Protein AF-A0A8D0B8E5-F1 (afdb_monomer_lite)

Foldseek 3Di:
DPPPPPVVVVVVVVPPPPPPPVLVVQQVVLVVLVWHWDAPPPAPPVWDFDAAHRVNRTTTTHD

InterPro domains:
  IPR001855 Beta-defensin-like domain [PF00711] (26-62)

Sequence (63 aa):
IKYLCNKLMLCLLWIGFAQPPPALEDTVACHNSGGFCRPVGLCPTNFSPSGACHGENLICCKK

pLDDT: mean 74.51, std 19.2, range [38.69, 92.88]

Organism: Salvator merianae (NCBI:txid96440)

Secondary structure (DSSP, 8-state):
--SSSSHHHHHHHHT---PPPHHHHHHHHHHHTT-EEE-TT---TT-EEEEEETTTTEEEEE-

Radius of gyration: 18.89 Å; chains: 1; bounding box: 55×28×32 Å

Structure (mmCIF, N/CA/C/O backbone):
data_AF-A0A8D0B8E5-F1
#
_entry.id   AF-A0A8D0B8E5-F1
#
loop_
_atom_site.group_PDB
_atom_site.id
_atom_site.type_symbol
_atom_site.label_atom_id
_atom_site.label_alt_id
_atom_site.label_comp_id
_atom_site.label_asym_id
_atom_site.label_entity_id
_atom_site.label_seq_id
_atom_site.pdbx_PDB_ins_code
_atom_site.Cartn_x
_atom_site.Cartn_y
_atom_site.Cartn_z
_atom_site.occupancy
_atom_site.B_iso_or_equiv
_atom_site.auth_seq_id
_atom_site.auth_comp_id
_atom_site.auth_asym_id
_atom_site.auth_atom_id
_atom_site.pdbx_PDB_model_num
ATOM 1 N N . ILE A 1 1 ? 41.365 22.527 -23.013 1.00 46.62 1 ILE A N 1
ATOM 2 C CA . ILE A 1 1 ? 40.262 21.561 -23.275 1.00 46.62 1 ILE A CA 1
ATOM 3 C C . ILE A 1 1 ? 40.398 20.372 -22.311 1.00 46.62 1 ILE A C 1
ATOM 5 O O . ILE A 1 1 ? 40.729 19.272 -22.720 1.00 46.62 1 ILE A O 1
ATOM 9 N N . LYS A 1 2 ? 40.278 20.597 -20.994 1.00 42.25 2 LYS A N 1
ATOM 10 C CA . LYS A 1 2 ? 40.529 19.536 -19.989 1.00 42.25 2 LYS A CA 1
ATOM 11 C C . LYS A 1 2 ? 39.618 19.592 -18.758 1.00 42.25 2 LYS A C 1
ATOM 13 O O . LYS A 1 2 ? 39.772 18.791 -17.851 1.00 42.25 2 LYS A O 1
ATOM 18 N N . TYR A 1 3 ? 38.636 20.499 -18.767 1.00 46.78 3 TYR A N 1
ATOM 19 C CA . TYR A 1 3 ? 37.646 20.651 -17.693 1.00 46.78 3 TYR A CA 1
ATOM 20 C C . TYR A 1 3 ? 36.192 20.529 -18.181 1.00 46.78 3 TYR A C 1
ATOM 22 O O . TYR A 1 3 ? 35.274 20.519 -17.369 1.00 46.78 3 TYR A O 1
ATOM 30 N N . LEU A 1 4 ? 35.962 20.384 -19.496 1.00 46.34 4 LEU A N 1
ATOM 31 C CA . LEU A 1 4 ? 34.612 20.268 -20.068 1.00 46.34 4 LEU A CA 1
ATOM 32 C C . LEU A 1 4 ? 34.091 18.817 -20.123 1.00 46.34 4 LEU A C 1
ATOM 34 O O . LEU A 1 4 ? 32.909 18.600 -20.350 1.00 46.34 4 LEU A O 1
ATOM 38 N N . CYS A 1 5 ? 34.954 17.827 -19.867 1.00 48.38 5 CYS A N 1
ATOM 39 C CA . CYS A 1 5 ? 34.654 16.393 -19.966 1.00 48.38 5 CYS A CA 1
ATOM 40 C C . CYS A 1 5 ? 34.618 15.695 -18.588 1.00 48.38 5 CYS A C 1
ATOM 42 O O . CYS A 1 5 ? 34.987 14.536 -18.461 1.00 48.38 5 CYS A O 1
ATOM 44 N N . ASN A 1 6 ? 34.240 16.415 -17.528 1.00 48.50 6 ASN A N 1
ATOM 45 C CA . ASN A 1 6 ? 34.047 15.823 -16.192 1.00 48.50 6 ASN A CA 1
ATOM 46 C C . ASN A 1 6 ? 32.634 16.086 -15.646 1.00 48.50 6 ASN A C 1
ATOM 48 O O . ASN A 1 6 ? 32.039 15.244 -14.984 1.00 48.50 6 ASN A O 1
ATOM 52 N N . LYS A 1 7 ? 32.032 17.222 -16.016 1.00 49.44 7 LYS A N 1
ATOM 53 C CA . LYS A 1 7 ? 30.658 17.557 -15.620 1.00 49.44 7 LYS A CA 1
ATOM 54 C C . LYS A 1 7 ? 29.613 16.657 -16.297 1.00 49.44 7 LYS A C 1
ATOM 56 O O . LYS A 1 7 ? 28.600 16.342 -15.690 1.00 49.44 7 LYS A O 1
ATOM 61 N N . LEU A 1 8 ? 29.898 16.187 -17.515 1.00 51.34 8 LEU A N 1
ATOM 62 C CA . LEU A 1 8 ? 28.997 15.315 -18.274 1.00 51.34 8 LEU A CA 1
ATOM 63 C C . LEU A 1 8 ? 28.980 13.868 -17.740 1.00 51.34 8 LEU A C 1
ATOM 65 O O . LEU A 1 8 ? 27.931 13.234 -17.729 1.00 51.34 8 LEU A O 1
ATOM 69 N N . MET A 1 9 ? 30.114 13.370 -17.232 1.00 52.03 9 MET A N 1
ATOM 70 C CA . MET A 1 9 ? 30.230 12.001 -16.707 1.00 52.03 9 MET A CA 1
ATOM 71 C C . MET A 1 9 ? 29.604 11.855 -15.310 1.00 52.03 9 MET A C 1
ATOM 73 O O . MET A 1 9 ? 28.971 10.844 -15.020 1.00 52.03 9 MET A O 1
ATOM 77 N N . LEU A 1 10 ? 29.704 12.897 -14.474 1.00 50.72 10 LEU A N 1
ATOM 78 C CA . LEU A 1 10 ? 28.990 12.975 -13.193 1.00 50.72 10 LEU A CA 1
ATOM 79 C C . LEU A 1 10 ? 27.475 13.131 -13.366 1.00 50.72 10 LEU A C 1
ATOM 81 O O . LEU A 1 10 ? 26.724 12.589 -12.560 1.00 50.72 10 LEU A O 1
ATOM 85 N N . CYS A 1 11 ? 27.017 13.816 -14.421 1.00 46.19 11 CYS A N 1
ATOM 86 C CA . CYS A 1 11 ? 25.592 13.864 -14.738 1.00 46.19 11 CYS A CA 1
ATOM 87 C C . CYS A 1 11 ? 25.061 12.478 -15.103 1.00 46.19 11 CYS A C 1
ATOM 89 O O . CYS A 1 11 ? 24.057 12.078 -14.531 1.00 46.19 11 CYS A O 1
ATOM 91 N N . LEU A 1 12 ? 25.748 11.730 -15.976 1.00 48.75 12 LEU A N 1
ATOM 92 C CA . LEU A 1 12 ? 25.312 10.398 -16.425 1.00 48.75 12 LEU A CA 1
ATOM 93 C C . LEU A 1 12 ? 25.185 9.379 -15.282 1.00 48.75 12 LEU A C 1
ATOM 95 O O . LEU A 1 12 ? 24.285 8.546 -15.324 1.00 48.75 12 LEU A O 1
ATOM 99 N N . LEU A 1 13 ? 26.017 9.477 -14.238 1.00 44.69 13 LEU A N 1
ATOM 100 C CA . LEU A 1 13 ? 25.908 8.613 -13.056 1.00 44.69 13 LEU A CA 1
ATOM 101 C C . LEU A 1 13 ? 24.672 8.918 -12.186 1.00 44.69 13 LEU A C 1
ATOM 103 O O . LEU A 1 13 ? 24.201 8.038 -11.475 1.00 44.69 13 LEU A O 1
ATOM 107 N N . TRP A 1 14 ? 24.140 10.144 -12.248 1.00 38.69 14 TRP A N 1
ATOM 108 C CA . TRP A 1 14 ? 22.901 10.538 -11.560 1.00 38.69 14 TRP A CA 1
ATOM 109 C C . TRP A 1 14 ? 21.636 10.227 -12.373 1.00 38.69 14 TRP A C 1
ATOM 111 O O . TRP A 1 14 ? 20.552 10.178 -11.803 1.00 38.69 14 TRP A O 1
ATOM 121 N N . ILE A 1 15 ? 21.763 9.989 -13.686 1.00 43.81 15 ILE A N 1
ATOM 122 C CA . ILE A 1 15 ? 20.664 9.521 -14.559 1.00 43.81 15 ILE A CA 1
ATOM 123 C C . ILE A 1 15 ? 20.601 7.992 -14.617 1.00 43.81 15 ILE A C 1
ATOM 125 O O . ILE A 1 15 ? 19.933 7.424 -15.481 1.00 43.81 15 ILE A O 1
ATOM 129 N N . GLY A 1 16 ? 21.259 7.305 -13.679 1.00 43.41 16 GLY A N 1
ATOM 130 C CA . GLY A 1 16 ? 20.782 6.004 -13.251 1.00 43.41 16 GLY A CA 1
ATOM 131 C C . GLY A 1 16 ? 19.391 6.216 -12.670 1.00 43.41 16 GLY A C 1
ATOM 132 O O . GLY A 1 16 ? 19.256 6.437 -11.471 1.00 43.41 16 GLY A O 1
ATOM 133 N N . PHE A 1 17 ? 18.375 6.217 -13.537 1.00 47.69 17 PHE A N 1
ATOM 134 C CA . PHE A 1 17 ? 16.981 5.996 -13.188 1.00 47.69 17 PHE A CA 1
ATOM 135 C C . PHE A 1 17 ? 16.957 4.647 -12.468 1.00 47.69 17 PHE A C 1
ATOM 137 O O . PHE A 1 17 ? 16.727 3.597 -13.062 1.00 47.69 17 PHE A O 1
ATOM 144 N N . ALA A 1 18 ? 17.287 4.654 -11.179 1.00 50.25 18 ALA A N 1
ATOM 145 C CA . ALA A 1 18 ? 16.879 3.607 -10.284 1.00 50.25 18 ALA A CA 1
ATOM 146 C C . ALA A 1 18 ? 15.362 3.721 -10.316 1.00 50.25 18 ALA A C 1
ATOM 148 O O . ALA A 1 18 ? 14.795 4.609 -9.675 1.00 50.25 18 ALA A O 1
ATOM 149 N N . GLN A 1 19 ? 14.720 2.908 -11.163 1.00 53.78 19 GLN A N 1
ATOM 150 C CA . GLN A 1 19 ? 13.291 2.707 -11.040 1.00 53.78 19 GLN A CA 1
ATOM 151 C C . GLN A 1 19 ? 13.068 2.416 -9.560 1.00 53.78 19 GLN A C 1
ATOM 153 O O . GLN A 1 19 ? 13.759 1.541 -9.015 1.00 53.78 19 GLN A O 1
ATOM 158 N N . PRO A 1 20 ? 12.230 3.217 -8.878 1.00 57.22 20 PRO A N 1
ATOM 159 C CA . PRO A 1 20 ? 11.920 2.930 -7.496 1.00 57.22 20 PRO A CA 1
ATOM 160 C C . PRO A 1 20 ? 11.512 1.455 -7.447 1.00 57.22 20 PRO A C 1
ATOM 162 O O . PRO A 1 20 ? 10.848 0.990 -8.376 1.00 57.22 20 PRO A O 1
ATOM 165 N N . PRO A 1 21 ? 11.985 0.680 -6.455 1.00 62.59 21 PRO A N 1
ATOM 166 C CA . PRO A 1 21 ? 11.632 -0.731 -6.389 1.00 62.59 21 PRO A CA 1
ATOM 167 C C . PRO A 1 21 ? 10.108 -0.838 -6.505 1.00 62.59 21 PRO A C 1
ATOM 169 O O . PRO A 1 21 ? 9.434 0.050 -5.986 1.00 62.59 21 PRO A O 1
ATOM 172 N N . PRO A 1 22 ? 9.547 -1.871 -7.147 1.00 63.78 22 PRO A N 1
ATOM 173 C CA . PRO A 1 22 ? 8.116 -1.918 -7.452 1.00 63.78 22 PRO A CA 1
ATOM 174 C C . PRO A 1 22 ? 7.218 -1.685 -6.234 1.00 63.78 22 PRO A C 1
ATOM 176 O O . PRO A 1 22 ? 6.214 -0.983 -6.287 1.00 63.78 22 PRO A O 1
ATOM 179 N N . ALA A 1 23 ? 7.694 -2.108 -5.065 1.00 68.62 23 ALA A N 1
ATOM 180 C CA . ALA A 1 23 ? 7.089 -1.801 -3.779 1.00 68.62 23 ALA A CA 1
ATOM 181 C C . ALA A 1 23 ? 6.886 -0.300 -3.479 1.00 68.62 23 ALA A C 1
ATOM 183 O O . ALA A 1 23 ? 5.907 0.096 -2.840 1.00 68.62 23 ALA A O 1
ATOM 184 N N . LEU A 1 24 ? 7.814 0.543 -3.913 1.00 76.50 24 LEU A N 1
ATOM 185 C CA . LEU A 1 24 ? 7.765 1.990 -3.777 1.00 76.50 24 LEU A CA 1
ATOM 186 C C . LEU A 1 24 ? 6.913 2.635 -4.883 1.00 76.50 24 LEU A C 1
ATOM 188 O O . LEU A 1 24 ? 6.279 3.647 -4.602 1.00 76.50 24 LEU A O 1
ATOM 192 N N . GLU A 1 25 ? 6.827 2.041 -6.081 1.00 84.31 25 GLU A N 1
ATOM 193 C CA . GLU A 1 25 ? 5.952 2.504 -7.176 1.00 84.31 25 GLU A CA 1
ATOM 194 C C . GLU A 1 25 ? 4.485 2.545 -6.726 1.00 84.31 25 GLU A C 1
ATOM 196 O O . GLU A 1 25 ? 3.853 3.605 -6.749 1.00 84.31 25 GLU A O 1
ATOM 201 N N . ASP A 1 26 ? 3.979 1.420 -6.214 1.00 85.50 26 ASP A N 1
ATOM 202 C CA . ASP A 1 26 ? 2.600 1.290 -5.725 1.00 85.50 26 ASP A CA 1
ATOM 203 C C . ASP A 1 26 ? 2.318 2.215 -4.533 1.00 85.50 26 ASP A C 1
ATOM 205 O O . ASP A 1 26 ? 1.263 2.843 -4.423 1.00 85.50 26 ASP A O 1
ATOM 209 N N . THR A 1 27 ? 3.301 2.342 -3.639 1.00 86.88 27 THR A N 1
ATOM 210 C CA . THR A 1 27 ? 3.204 3.185 -2.440 1.00 86.88 27 THR A CA 1
ATOM 211 C C . THR A 1 27 ? 3.114 4.666 -2.809 1.00 86.88 27 THR A C 1
ATOM 213 O O . THR A 1 27 ? 2.280 5.399 -2.272 1.00 86.88 27 THR A O 1
ATOM 216 N N . VAL A 1 28 ? 3.937 5.113 -3.761 1.00 88.94 28 VAL A N 1
ATOM 217 C CA . VAL A 1 28 ? 3.914 6.488 -4.273 1.00 88.94 28 VAL A CA 1
ATOM 218 C C . VAL A 1 28 ? 2.628 6.747 -5.051 1.00 88.94 28 VAL A C 1
ATOM 220 O O . VAL A 1 28 ? 2.009 7.793 -4.855 1.00 88.94 28 VAL A O 1
ATOM 223 N N . ALA A 1 29 ? 2.176 5.802 -5.879 1.00 89.25 29 ALA A N 1
ATOM 224 C CA . ALA A 1 29 ? 0.908 5.912 -6.595 1.00 89.25 29 ALA A CA 1
ATOM 225 C C . ALA A 1 29 ? -0.278 6.051 -5.627 1.00 89.25 29 ALA A C 1
ATOM 227 O O . ALA A 1 29 ? -1.122 6.935 -5.808 1.00 89.25 29 ALA A O 1
ATOM 228 N N . CYS A 1 30 ? -0.306 5.250 -4.557 1.00 90.25 30 CYS A N 1
ATOM 229 C CA . CYS A 1 30 ? -1.308 5.339 -3.500 1.00 90.25 30 CYS A CA 1
ATOM 230 C C . CYS A 1 30 ? -1.314 6.718 -2.827 1.00 90.25 30 CYS A C 1
ATOM 232 O O . CYS A 1 30 ? -2.361 7.361 -2.722 1.00 90.25 30 CYS A O 1
ATOM 234 N N . HIS A 1 31 ? -0.137 7.204 -2.425 1.00 89.12 31 HIS A N 1
ATOM 235 C CA . HIS A 1 31 ? 0.006 8.489 -1.745 1.00 89.12 31 HIS A CA 1
ATOM 236 C C . HIS A 1 31 ? -0.358 9.676 -2.653 1.00 89.12 31 HIS A C 1
ATOM 238 O O . HIS A 1 31 ? -1.117 10.556 -2.251 1.00 89.12 31 HIS A O 1
ATOM 244 N N . ASN A 1 32 ? 0.098 9.672 -3.910 1.00 90.19 32 ASN A N 1
ATOM 245 C CA . ASN A 1 32 ? -0.250 10.691 -4.912 1.00 90.19 32 ASN A CA 1
ATOM 246 C C . ASN A 1 32 ? -1.747 10.708 -5.235 1.00 90.19 32 ASN A C 1
ATOM 248 O O . ASN A 1 32 ? -2.304 11.747 -5.581 1.00 90.19 32 ASN A O 1
ATOM 252 N N . SER A 1 33 ? -2.413 9.565 -5.083 1.00 88.50 33 SER A N 1
ATOM 253 C CA . SER A 1 33 ? -3.860 9.436 -5.238 1.00 88.50 33 SER A CA 1
ATOM 254 C C . SER A 1 33 ? -4.653 9.954 -4.030 1.00 88.50 33 SER A C 1
ATOM 256 O O . SER A 1 33 ? -5.884 9.883 -4.064 1.00 88.50 33 SER A O 1
ATOM 258 N N . GLY A 1 34 ? -3.982 10.439 -2.977 1.00 89.62 34 GLY A N 1
ATOM 259 C CA . GLY A 1 34 ? -4.584 10.871 -1.711 1.00 89.62 34 GLY A CA 1
ATOM 260 C C . GLY A 1 34 ? -4.929 9.722 -0.756 1.00 89.62 34 GLY A C 1
ATOM 261 O O . GLY A 1 34 ? -5.716 9.915 0.171 1.00 89.62 34 GLY A O 1
ATOM 262 N N . GLY A 1 35 ? -4.398 8.524 -1.010 1.00 91.94 35 GLY A N 1
ATOM 263 C CA . GLY A 1 35 ? -4.563 7.343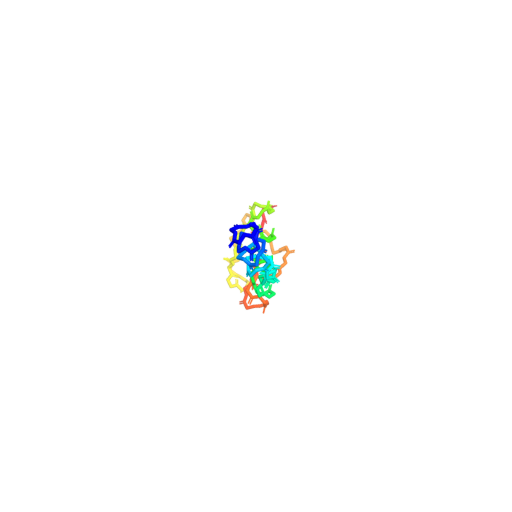 -0.167 1.00 91.94 35 GLY A CA 1
ATOM 264 C C . GLY A 1 35 ? -3.380 7.113 0.774 1.00 91.94 35 GLY A C 1
ATOM 265 O O . GLY A 1 35 ? -2.392 7.847 0.771 1.00 91.94 35 GLY A O 1
ATOM 266 N N . PHE A 1 36 ? -3.475 6.065 1.585 1.00 91.25 36 PHE A N 1
ATOM 267 C CA . PHE A 1 36 ? -2.386 5.606 2.449 1.00 91.25 36 PHE A CA 1
ATOM 268 C C . PHE A 1 36 ? -2.320 4.083 2.495 1.00 91.25 36 PHE A C 1
ATOM 270 O O . PHE A 1 36 ? -3.323 3.391 2.331 1.00 91.25 36 PHE A O 1
ATOM 277 N N . CYS A 1 37 ? -1.131 3.557 2.768 1.00 91.56 37 CYS A N 1
ATOM 278 C CA . CYS A 1 37 ? -0.901 2.123 2.850 1.00 91.56 37 CYS A CA 1
ATOM 279 C C . CYS A 1 37 ? -1.221 1.584 4.251 1.00 91.56 37 CYS A C 1
ATOM 281 O O . CYS A 1 37 ? -0.748 2.110 5.262 1.00 91.56 37 CYS A O 1
ATOM 283 N N . ARG A 1 38 ? -1.998 0.504 4.318 1.00 92.12 38 ARG A N 1
ATOM 284 C CA . ARG A 1 38 ? -2.323 -0.248 5.542 1.00 92.12 38 ARG A CA 1
ATOM 285 C C . ARG A 1 38 ? -2.257 -1.746 5.267 1.00 92.12 38 ARG A C 1
ATOM 287 O O . ARG A 1 38 ? -2.277 -2.136 4.111 1.00 92.12 38 ARG A O 1
ATOM 294 N N . PRO A 1 39 ? -2.180 -2.618 6.280 1.00 88.88 39 PRO A N 1
ATOM 295 C CA . PRO A 1 39 ? -2.284 -4.047 6.022 1.00 88.88 39 PRO A CA 1
ATOM 296 C C . PRO A 1 39 ? -3.683 -4.398 5.497 1.00 88.88 39 PRO A C 1
ATOM 298 O O . PRO A 1 39 ? -4.659 -3.685 5.754 1.00 88.88 39 PRO A O 1
ATOM 301 N N . VAL A 1 40 ? -3.774 -5.490 4.742 1.00 85.19 40 VAL A N 1
ATOM 302 C CA . VAL A 1 40 ? -5.020 -5.943 4.108 1.00 85.19 40 VAL A CA 1
ATOM 303 C C . VAL A 1 40 ? -6.129 -6.096 5.159 1.00 85.19 40 VAL A C 1
ATOM 305 O O . VAL A 1 40 ? -5.920 -6.690 6.213 1.00 85.19 40 VAL A O 1
ATOM 308 N N . GLY A 1 41 ? -7.305 -5.523 4.890 1.00 82.31 41 GLY A N 1
ATOM 309 C CA . GLY A 1 41 ? -8.460 -5.575 5.798 1.00 82.31 41 GLY A CA 1
ATOM 310 C C . GLY A 1 41 ? -8.440 -4.569 6.956 1.00 82.31 41 GLY A C 1
ATOM 3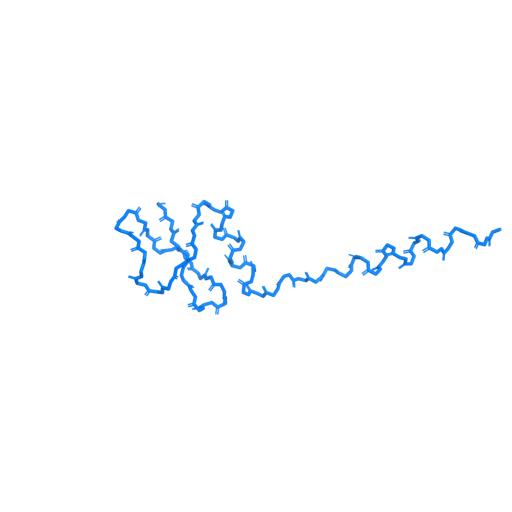11 O O . GLY A 1 41 ? -9.398 -4.513 7.719 1.00 82.31 41 GLY A O 1
ATOM 312 N N . LEU A 1 42 ? -7.397 -3.739 7.074 1.00 90.06 42 LEU A N 1
ATOM 313 C CA . LEU A 1 42 ? -7.290 -2.684 8.094 1.00 90.06 42 LEU A CA 1
ATOM 314 C C . LEU A 1 42 ? -7.556 -1.275 7.536 1.00 90.06 42 LEU A C 1
ATOM 316 O O . LEU A 1 42 ? -7.156 -0.281 8.151 1.00 90.06 42 LEU A O 1
ATOM 320 N N . CYS A 1 43 ? -8.223 -1.165 6.382 1.00 89.75 43 CYS A N 1
ATOM 321 C CA . CYS A 1 43 ? -8.731 0.127 5.929 1.00 89.75 43 CYS A CA 1
ATOM 322 C C . CYS A 1 43 ? -9.824 0.619 6.897 1.00 89.75 43 CYS A C 1
ATOM 324 O O . CYS A 1 43 ? -10.710 -0.158 7.255 1.00 89.75 43 CYS A O 1
ATOM 326 N N . PRO A 1 44 ? -9.782 1.888 7.344 1.00 90.12 44 PRO A N 1
ATOM 327 C CA . PRO A 1 44 ? -10.844 2.441 8.180 1.00 90.12 44 PRO A CA 1
ATOM 328 C C . PRO A 1 44 ? -12.184 2.461 7.435 1.00 90.12 44 PRO A C 1
ATOM 330 O O . PRO A 1 44 ? -12.201 2.554 6.215 1.00 90.12 44 PRO A O 1
ATOM 333 N N . THR A 1 45 ? -13.307 2.490 8.156 1.00 89.00 45 THR A N 1
ATOM 334 C CA . THR A 1 45 ? -14.675 2.398 7.598 1.00 89.00 45 THR A CA 1
ATOM 335 C C . THR A 1 45 ? -15.001 3.431 6.510 1.00 89.00 45 THR A C 1
ATOM 337 O O . THR A 1 45 ? -15.842 3.185 5.654 1.00 89.00 45 THR A O 1
ATOM 340 N N . ASN A 1 46 ? -14.336 4.589 6.523 1.00 90.44 46 ASN A N 1
ATOM 341 C CA . ASN A 1 46 ? -14.503 5.642 5.517 1.00 90.44 46 ASN A CA 1
ATOM 342 C C . ASN A 1 46 ? -13.583 5.510 4.294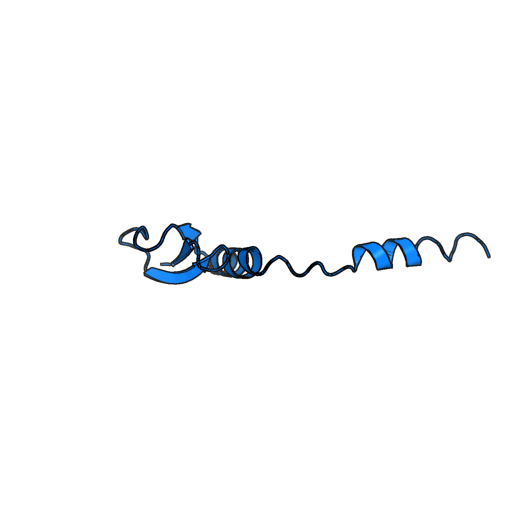 1.00 90.44 46 ASN A C 1
ATOM 344 O O . ASN A 1 46 ? -13.592 6.403 3.452 1.00 90.44 46 ASN A O 1
ATOM 348 N N . PHE A 1 47 ? -12.756 4.470 4.219 1.00 90.31 47 PHE A N 1
ATOM 349 C CA . PHE A 1 47 ? -11.781 4.271 3.156 1.00 90.31 47 PHE A CA 1
ATOM 350 C C . PHE A 1 47 ? -11.953 2.877 2.561 1.00 90.31 47 PHE A C 1
ATOM 352 O O . PHE A 1 47 ? -12.001 1.878 3.276 1.00 90.31 47 PHE A O 1
ATOM 359 N N . SER A 1 48 ? -11.992 2.813 1.240 1.00 91.44 48 SER A N 1
ATOM 360 C CA . SER A 1 48 ? -12.052 1.577 0.478 1.00 91.44 48 SER A CA 1
ATOM 361 C C . SER A 1 48 ? -10.656 1.150 0.015 1.00 91.44 48 SER A C 1
ATOM 363 O O . SER A 1 48 ? -9.804 1.998 -0.274 1.00 91.44 48 SER A O 1
ATOM 365 N N . PRO A 1 49 ? -10.395 -0.16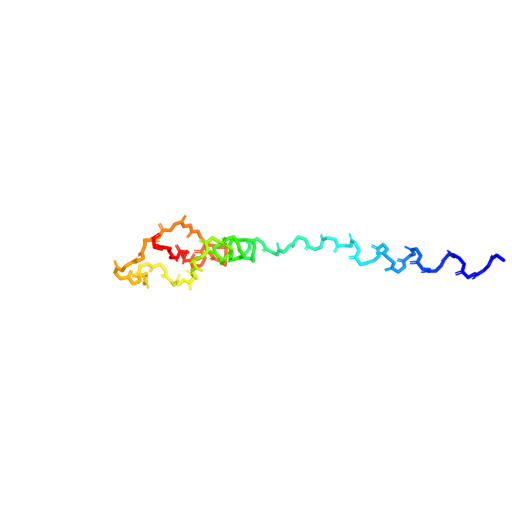2 -0.075 1.00 91.19 49 PRO A N 1
ATOM 366 C CA . PRO A 1 49 ? -9.191 -0.666 -0.716 1.00 91.19 49 PRO A CA 1
ATOM 367 C C . PRO A 1 49 ? -9.207 -0.335 -2.215 1.00 91.19 49 PRO A C 1
ATOM 369 O O . PRO A 1 49 ? -10.183 -0.620 -2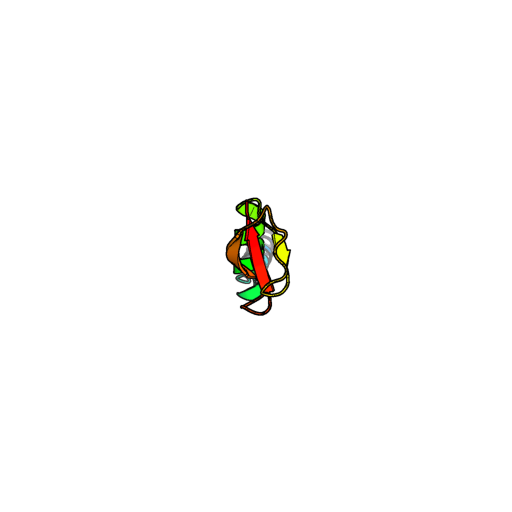.903 1.00 91.19 49 PRO A O 1
ATOM 372 N N . SER A 1 50 ? -8.128 0.264 -2.719 1.00 88.94 50 SER A N 1
ATOM 373 C CA . SER A 1 50 ? -8.016 0.733 -4.109 1.00 88.94 50 SER A CA 1
ATOM 374 C C . SER A 1 50 ? -6.852 0.108 -4.885 1.00 88.94 50 SER A C 1
ATOM 376 O O . SER A 1 50 ? -6.799 0.266 -6.101 1.00 88.94 50 SER A O 1
ATOM 378 N N . GLY A 1 51 ? -5.912 -0.567 -4.219 1.00 88.06 51 GLY A N 1
ATOM 379 C CA . GLY A 1 51 ? -4.730 -1.147 -4.863 1.00 88.06 51 GLY A CA 1
ATOM 380 C C . GLY A 1 51 ? -3.740 -1.738 -3.863 1.00 88.06 51 GLY A C 1
ATOM 381 O O . GLY A 1 51 ? -4.026 -1.785 -2.668 1.00 88.06 51 GLY A O 1
ATOM 382 N N . ALA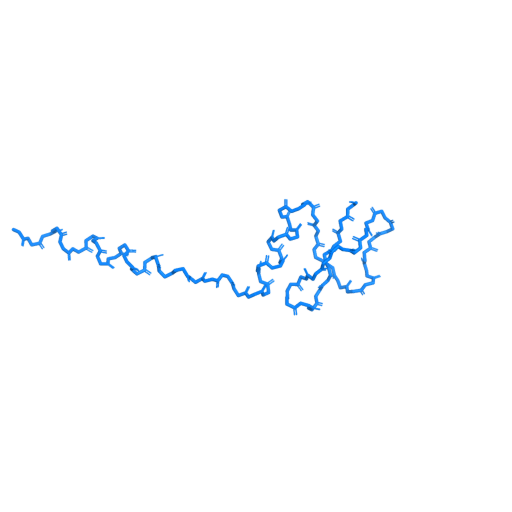 A 1 52 ? -2.578 -2.171 -4.346 1.00 87.75 52 ALA A N 1
ATOM 383 C CA . ALA A 1 52 ? -1.487 -2.675 -3.519 1.00 87.75 52 ALA A CA 1
ATOM 384 C C . ALA A 1 52 ? -0.589 -1.540 -2.997 1.00 87.75 52 ALA A C 1
ATOM 386 O O . ALA A 1 52 ? -0.640 -0.407 -3.467 1.00 87.75 52 ALA A O 1
ATOM 387 N N . CYS A 1 53 ? 0.230 -1.856 -2.002 1.00 90.00 53 CYS A N 1
ATOM 388 C CA . CYS A 1 53 ? 1.304 -1.031 -1.472 1.00 90.00 53 CYS A CA 1
ATOM 389 C C . CYS A 1 53 ? 2.460 -1.944 -1.060 1.00 90.00 53 CYS A C 1
ATOM 391 O O . CYS A 1 53 ? 2.236 -3.068 -0.607 1.00 90.00 53 CYS A O 1
ATOM 393 N N . HIS A 1 54 ? 3.695 -1.447 -1.137 1.00 86.94 54 HIS A N 1
ATOM 394 C CA . HIS A 1 54 ? 4.885 -2.217 -0.765 1.00 86.94 54 HIS A CA 1
ATOM 395 C C . HIS A 1 54 ? 4.986 -3.591 -1.465 1.00 86.94 54 HIS A C 1
ATOM 397 O O . HIS A 1 54 ? 5.462 -4.552 -0.866 1.00 86.94 54 HIS A O 1
ATOM 403 N N . GLY A 1 55 ? 4.550 -3.687 -2.728 1.00 81.88 55 GLY A N 1
ATOM 404 C CA . GLY A 1 55 ? 4.627 -4.924 -3.506 1.00 81.88 55 GLY A CA 1
ATOM 405 C C . GLY A 1 55 ? 3.683 -5.974 -2.935 1.00 81.88 55 GLY A C 1
ATOM 406 O O . GLY A 1 55 ? 4.117 -7.048 -2.538 1.00 81.88 55 GLY A O 1
ATOM 407 N N . GLU A 1 56 ? 2.405 -5.607 -2.813 1.00 83.06 56 GLU A N 1
ATOM 408 C CA . GLU A 1 56 ? 1.304 -6.457 -2.324 1.00 83.06 56 GLU A CA 1
ATOM 409 C C . GLU A 1 56 ? 1.339 -6.825 -0.829 1.00 83.06 56 GLU A C 1
ATOM 411 O O . GLU A 1 56 ? 0.395 -7.423 -0.316 1.00 83.06 56 GLU A O 1
ATOM 416 N N . ASN A 1 57 ? 2.366 -6.407 -0.083 1.00 84.25 57 ASN A N 1
ATOM 417 C CA . ASN A 1 57 ? 2.433 -6.631 1.364 1.00 84.25 57 ASN A CA 1
ATOM 418 C C . ASN A 1 57 ? 1.429 -5.766 2.156 1.00 84.25 57 ASN A C 1
ATOM 420 O O . ASN A 1 57 ? 1.046 -6.089 3.281 1.00 84.25 57 ASN A O 1
ATOM 424 N N . LEU A 1 58 ? 1.016 -4.638 1.578 1.00 91.06 58 LEU A N 1
ATOM 425 C CA . LEU A 1 58 ? 0.034 -3.707 2.125 1.00 91.06 58 LEU A CA 1
ATOM 426 C C . LEU A 1 58 ? -1.036 -3.404 1.062 1.00 91.06 58 LEU A C 1
ATOM 428 O O . LEU A 1 58 ? -0.837 -3.620 -0.131 1.00 91.06 58 LEU A O 1
ATOM 432 N N . ILE A 1 59 ? -2.166 -2.859 1.498 1.00 92.75 59 ILE A N 1
ATOM 433 C CA . ILE A 1 59 ? -3.263 -2.375 0.666 1.00 92.75 59 ILE A CA 1
ATOM 434 C C . ILE A 1 59 ? -3.338 -0.847 0.732 1.00 92.75 59 ILE A C 1
ATOM 436 O O . ILE A 1 59 ? -3.192 -0.241 1.798 1.00 92.75 59 ILE A O 1
ATOM 440 N N . CYS A 1 60 ? -3.559 -0.217 -0.414 1.00 92.69 60 CYS A N 1
ATOM 441 C CA . CYS A 1 60 ? -3.833 1.206 -0.511 1.00 92.69 60 CYS A CA 1
ATOM 442 C C . CYS A 1 60 ? -5.287 1.476 -0.116 1.00 92.69 60 CYS A C 1
ATOM 444 O O . CYS A 1 60 ? -6.208 1.015 -0.791 1.00 92.69 60 CYS A O 1
ATOM 446 N N . CYS A 1 61 ? -5.497 2.240 0.952 1.00 92.88 61 CYS A N 1
ATOM 447 C CA . CYS A 1 61 ? -6.808 2.694 1.399 1.00 92.88 61 CYS A CA 1
ATOM 448 C C . CYS A 1 61 ? -7.057 4.124 0.910 1.00 92.88 61 CYS A C 1
ATOM 450 O O . CYS A 1 61 ? -6.255 5.025 1.175 1.00 92.88 61 CYS A O 1
ATOM 452 N N . LYS A 1 62 ? -8.185 4.349 0.234 1.00 91.00 62 LYS A N 1
ATOM 453 C CA . LYS A 1 62 ? -8.587 5.648 -0.321 1.00 91.00 62 LYS A CA 1
ATOM 454 C C . LYS A 1 62 ? -10.071 5.909 -0.043 1.00 91.00 62 LYS A C 1
ATOM 456 O O . LYS A 1 62 ? -10.838 4.959 0.036 1.00 91.00 62 LYS A O 1
ATOM 461 N N . LYS A 1 63 ? -10.459 7.169 0.178 1.00 86.31 63 LYS A N 1
ATOM 462 C CA . LYS A 1 63 ? -11.880 7.535 0.328 1.00 86.31 63 LYS A CA 1
ATOM 463 C C . LYS A 1 63 ? -12.647 7.308 -0.966 1.00 86.31 63 LYS A C 1
ATOM 465 O O . LYS A 1 63 ? -12.063 7.616 -2.030 1.00 86.31 63 LYS A O 1
#